Protein AF-A0AAD5FRB7-F1 (afdb_monomer_lite)

InterPro domains:
  IPR007271 Nucleotide-sugar transporter [PF04142] (2-145)
  IPR007271 Nucleotide-sugar transporter [PTHR10231] (2-153)

Structure (mmCIF, N/CA/C/O backbone):
data_AF-A0AAD5FRB7-F1
#
_entry.id   AF-A0AAD5FRB7-F1
#
loop_
_atom_site.group_PDB
_atom_site.id
_atom_site.type_symbol
_atom_site.label_atom_id
_atom_site.label_alt_id
_atom_site.label_comp_id
_atom_site.label_asym_id
_atom_site.label_entity_id
_atom_site.label_seq_id
_atom_site.pdbx_PDB_ins_code
_atom_site.Cartn_x
_atom_site.Cartn_y
_atom_site.Cartn_z
_atom_site.occupancy
_atom_site.B_iso_or_equiv
_atom_site.auth_seq_id
_atom_site.auth_comp_id
_atom_site.auth_asym_id
_atom_site.auth_atom_id
_atom_site.pdbx_PDB_model_num
ATOM 1 N N . MET A 1 1 ? -25.319 -5.639 14.606 1.00 45.81 1 MET A N 1
ATOM 2 C CA . MET A 1 1 ? -24.900 -5.155 13.276 1.00 45.81 1 MET A CA 1
ATOM 3 C C . MET A 1 1 ? -25.363 -6.183 12.265 1.00 45.81 1 MET A C 1
ATOM 5 O O . MET A 1 1 ? -24.905 -7.315 12.350 1.00 45.81 1 MET A O 1
ATOM 9 N N . GLU A 1 2 ? -26.293 -5.835 11.379 1.00 70.50 2 GLU A N 1
ATOM 10 C CA . GLU A 1 2 ? -26.618 -6.697 10.238 1.00 70.50 2 GLU A CA 1
ATOM 11 C C . GLU A 1 2 ? -25.515 -6.546 9.190 1.00 70.50 2 GLU A C 1
ATOM 13 O O . GLU A 1 2 ? -25.203 -5.442 8.747 1.00 70.50 2 GLU A O 1
ATOM 18 N N . GLN A 1 3 ? -24.860 -7.652 8.852 1.00 84.69 3 GLN A N 1
ATOM 19 C CA . GLN A 1 3 ? -23.847 -7.680 7.805 1.00 84.69 3 GLN A CA 1
ATOM 20 C C . GLN A 1 3 ? -24.548 -7.806 6.453 1.00 84.69 3 GLN A C 1
ATOM 22 O O . GLN A 1 3 ? -25.425 -8.651 6.294 1.00 84.69 3 GLN A O 1
ATOM 27 N N . ASN A 1 4 ? -24.137 -7.002 5.470 1.00 93.75 4 ASN A N 1
ATOM 28 C CA . ASN A 1 4 ? -24.606 -7.123 4.091 1.00 93.75 4 ASN A CA 1
ATOM 29 C C . ASN A 1 4 ? -23.440 -7.544 3.178 1.00 93.75 4 ASN A C 1
ATOM 31 O O . ASN A 1 4 ? -22.693 -6.684 2.698 1.00 93.75 4 ASN A O 1
ATOM 35 N N . PRO A 1 5 ? -23.262 -8.857 2.932 1.00 93.94 5 PRO A N 1
ATOM 36 C CA . PRO A 1 5 ? -22.160 -9.362 2.117 1.00 93.94 5 PRO A CA 1
ATOM 37 C C . PRO A 1 5 ? -22.174 -8.829 0.683 1.00 93.94 5 PRO A C 1
ATOM 39 O O . PRO A 1 5 ? -21.114 -8.546 0.134 1.00 93.94 5 PRO A O 1
ATOM 42 N N . ILE A 1 6 ? -23.357 -8.649 0.083 1.00 95.38 6 ILE A N 1
ATOM 43 C CA . ILE A 1 6 ? -23.490 -8.175 -1.304 1.00 95.38 6 ILE A CA 1
ATOM 44 C C . ILE A 1 6 ? -22.938 -6.756 -1.424 1.00 95.38 6 ILE A C 1
ATOM 46 O O . ILE A 1 6 ? -22.137 -6.481 -2.317 1.00 95.38 6 ILE A O 1
ATOM 50 N N . LEU A 1 7 ? -23.301 -5.876 -0.486 1.00 94.44 7 LEU A N 1
ATOM 51 C CA . LEU A 1 7 ? -22.759 -4.519 -0.436 1.00 94.44 7 LEU A CA 1
ATOM 52 C C . LEU A 1 7 ? -21.232 -4.534 -0.264 1.00 94.44 7 LEU A C 1
ATOM 54 O O . LEU A 1 7 ? -20.531 -3.780 -0.937 1.00 94.44 7 LEU A O 1
ATOM 58 N N . GLY A 1 8 ? -20.713 -5.437 0.575 1.00 95.00 8 GLY A N 1
ATOM 59 C CA . GLY A 1 8 ? -19.274 -5.646 0.747 1.00 95.00 8 GLY A CA 1
ATOM 60 C C . GLY A 1 8 ? -18.569 -6.061 -0.549 1.00 95.00 8 GLY A C 1
ATOM 61 O O . GLY A 1 8 ? -17.560 -5.461 -0.916 1.00 95.00 8 GLY A O 1
ATOM 62 N N . PHE A 1 9 ? -19.114 -7.032 -1.287 1.00 96.31 9 PHE A N 1
ATOM 63 C CA . PHE A 1 9 ? -18.544 -7.467 -2.566 1.00 96.31 9 PHE A CA 1
ATOM 64 C C . PHE A 1 9 ? -18.561 -6.358 -3.624 1.00 96.31 9 PHE A C 1
ATOM 66 O O . PHE A 1 9 ? -17.567 -6.177 -4.329 1.00 96.31 9 PHE A O 1
ATOM 73 N N . VAL A 1 10 ? -19.643 -5.577 -3.704 1.00 96.94 10 VAL A N 1
ATOM 74 C CA . VAL A 1 10 ? -19.730 -4.425 -4.618 1.00 96.94 10 VAL A CA 1
ATOM 75 C C . VAL A 1 10 ? -18.694 -3.359 -4.251 1.00 96.94 10 VAL A C 1
ATOM 77 O O . VAL A 1 10 ? -17.994 -2.858 -5.132 1.00 96.94 10 VAL A O 1
ATOM 80 N N . ALA A 1 11 ? -18.531 -3.055 -2.961 1.00 95.19 11 ALA A N 1
ATOM 81 C CA . ALA A 1 11 ? -17.521 -2.108 -2.495 1.00 95.19 11 ALA A CA 1
ATOM 82 C C . ALA A 1 11 ? -16.095 -2.567 -2.848 1.00 95.19 11 ALA A C 1
ATOM 84 O O . ALA A 1 11 ? -15.295 -1.766 -3.334 1.00 95.19 11 ALA A O 1
ATOM 85 N N . ILE A 1 12 ? -15.788 -3.860 -2.681 1.00 96.75 12 ILE A N 1
ATOM 86 C CA . ILE A 1 12 ? -14.492 -4.437 -3.069 1.00 96.75 12 ILE A CA 1
ATOM 87 C C . ILE A 1 12 ? -14.279 -4.327 -4.584 1.00 96.75 12 ILE A C 1
ATOM 89 O O . ILE A 1 12 ? -13.199 -3.922 -5.012 1.00 96.75 12 ILE A O 1
ATOM 93 N N . ALA A 1 13 ? -15.290 -4.629 -5.402 1.00 96.94 13 ALA A N 1
ATOM 94 C CA . ALA A 1 13 ? -15.179 -4.531 -6.858 1.00 96.94 13 ALA A CA 1
ATOM 95 C C . ALA A 1 13 ? -14.843 -3.099 -7.315 1.00 96.94 13 ALA A C 1
ATOM 97 O O . ALA A 1 13 ? -13.916 -2.898 -8.104 1.00 96.94 13 ALA A O 1
ATOM 98 N N . ILE A 1 14 ? -15.535 -2.095 -6.763 1.00 97.06 14 ILE A N 1
ATOM 99 C CA . ILE A 1 14 ? -15.259 -0.676 -7.037 1.00 97.06 14 ILE A CA 1
ATOM 100 C C . ILE A 1 14 ? -13.845 -0.302 -6.568 1.00 97.06 14 ILE A C 1
ATOM 102 O O . ILE A 1 14 ? -13.100 0.355 -7.301 1.00 97.06 14 ILE A O 1
ATOM 106 N N . ALA A 1 15 ? -13.443 -0.754 -5.376 1.00 95.12 15 ALA A N 1
ATOM 107 C CA . ALA A 1 15 ? -12.121 -0.478 -4.821 1.00 95.12 15 ALA A CA 1
ATOM 108 C C . ALA A 1 15 ? -10.986 -1.062 -5.680 1.00 95.12 15 ALA A C 1
ATOM 110 O O . ALA A 1 15 ? -9.974 -0.391 -5.878 1.00 95.12 15 ALA A O 1
ATOM 111 N N . VAL A 1 16 ? -11.151 -2.268 -6.235 1.00 96.12 16 VAL A N 1
ATOM 112 C CA . VAL A 1 16 ? -10.151 -2.902 -7.114 1.00 96.12 16 VAL A CA 1
ATOM 113 C C . VAL A 1 16 ? -9.974 -2.111 -8.412 1.00 96.12 16 VAL A C 1
ATOM 115 O O . VAL A 1 16 ? -8.838 -1.834 -8.804 1.00 96.12 16 VAL A O 1
ATOM 118 N N . ILE A 1 17 ? -11.072 -1.685 -9.046 1.00 96.56 17 ILE A N 1
ATOM 119 C CA . ILE A 1 17 ? -11.022 -0.869 -10.271 1.00 96.56 17 ILE A CA 1
ATOM 120 C C . ILE A 1 17 ? -10.338 0.474 -9.988 1.00 96.56 17 ILE A C 1
ATOM 122 O O . ILE A 1 17 ? -9.425 0.876 -10.714 1.00 96.56 17 ILE A O 1
ATOM 126 N N . CYS A 1 18 ? -10.734 1.142 -8.900 1.00 94.88 18 CYS A N 1
ATOM 127 C CA . CYS A 1 18 ? -10.147 2.413 -8.483 1.00 94.88 18 CYS A CA 1
ATOM 128 C C . CYS A 1 18 ? -8.648 2.271 -8.175 1.00 94.88 18 CYS A C 1
ATOM 130 O O . CYS A 1 18 ? -7.845 3.065 -8.660 1.00 94.88 18 CYS A O 1
ATOM 132 N N . SER A 1 19 ? -8.249 1.227 -7.441 1.00 92.44 19 SER A N 1
ATOM 133 C CA . SER A 1 19 ? -6.849 0.963 -7.084 1.00 92.44 19 SER A CA 1
ATOM 134 C C . SER A 1 19 ? -5.968 0.735 -8.316 1.00 92.44 19 SER A C 1
ATOM 136 O O . SER A 1 19 ? -4.882 1.315 -8.419 1.00 92.44 19 SER A O 1
ATOM 138 N N . GLY A 1 20 ? -6.451 -0.053 -9.284 1.00 92.88 20 GLY A N 1
ATOM 139 C CA . GLY A 1 20 ? -5.752 -0.289 -10.546 1.00 92.88 20 GLY A CA 1
ATOM 140 C C . GLY A 1 20 ? -5.572 0.996 -11.355 1.00 92.88 20 GLY A C 1
ATOM 141 O O . GLY A 1 20 ? -4.448 1.343 -11.721 1.00 92.88 20 GLY A O 1
ATOM 142 N N . PHE A 1 21 ? -6.663 1.734 -11.586 1.00 95.25 21 PHE A N 1
ATOM 143 C CA . PHE A 1 21 ? -6.637 2.967 -12.373 1.00 95.25 21 PHE A CA 1
ATOM 144 C C . PHE A 1 21 ? -5.803 4.069 -11.709 1.00 95.25 21 PHE A C 1
ATOM 146 O O . PHE A 1 21 ? -4.896 4.619 -12.334 1.00 95.25 21 PHE A O 1
ATOM 153 N N . ALA A 1 22 ? -6.067 4.370 -10.435 1.00 92.88 22 ALA A N 1
ATOM 154 C CA . ALA A 1 22 ? -5.373 5.424 -9.703 1.00 92.88 22 ALA A CA 1
ATOM 155 C C . ALA A 1 22 ? -3.878 5.120 -9.553 1.00 92.88 22 ALA A C 1
ATOM 157 O O . ALA A 1 22 ? -3.057 6.021 -9.711 1.00 92.88 22 ALA A O 1
ATOM 158 N N . GLY A 1 23 ? -3.510 3.855 -9.311 1.00 91.19 23 GLY A N 1
ATOM 159 C CA . GLY A 1 23 ? -2.112 3.435 -9.212 1.00 91.19 23 GLY A CA 1
ATOM 160 C C . GLY A 1 23 ? -1.335 3.664 -10.510 1.00 91.19 23 GLY A C 1
ATOM 161 O O . GLY A 1 23 ? -0.269 4.277 -10.483 1.00 91.19 23 GLY A O 1
ATOM 162 N N . VAL A 1 24 ? -1.890 3.239 -11.651 1.00 94.25 24 VAL A N 1
ATOM 163 C CA . VAL A 1 24 ? -1.260 3.429 -12.972 1.00 94.25 24 VAL A CA 1
ATOM 164 C C . VAL A 1 24 ? -1.252 4.905 -13.383 1.00 94.25 24 VAL A C 1
ATOM 166 O O . VAL A 1 24 ? -0.275 5.383 -13.959 1.00 94.25 24 VAL A O 1
ATOM 169 N N . TYR A 1 25 ? -2.305 5.662 -13.064 1.00 93.25 25 TYR A N 1
ATOM 170 C CA . TYR A 1 25 ? -2.345 7.101 -13.324 1.00 93.25 25 TYR A CA 1
ATOM 171 C C . TYR A 1 25 ? -1.296 7.857 -12.500 1.00 93.25 25 TYR A C 1
ATOM 173 O O . TYR A 1 25 ? -0.561 8.681 -13.047 1.00 93.25 25 TYR A O 1
ATOM 181 N N . PHE A 1 26 ? -1.180 7.552 -11.204 1.00 90.44 26 PHE A N 1
ATOM 182 C CA . PHE A 1 26 ? -0.157 8.133 -10.338 1.00 90.44 26 PHE A CA 1
ATOM 183 C C . PHE A 1 26 ? 1.249 7.807 -10.843 1.00 90.44 26 PHE A C 1
ATOM 185 O O . PHE A 1 26 ? 2.080 8.706 -10.949 1.00 90.44 26 PHE A O 1
ATOM 192 N N . GLU A 1 27 ? 1.495 6.553 -11.229 1.00 92.56 27 GLU A N 1
ATOM 193 C CA . GLU A 1 27 ? 2.756 6.139 -11.843 1.00 92.56 27 GLU A CA 1
ATOM 194 C C . GLU A 1 27 ? 3.067 6.952 -13.108 1.00 92.56 27 GLU A C 1
ATOM 196 O O . GLU A 1 27 ? 4.168 7.490 -13.238 1.00 92.56 27 GLU A O 1
ATOM 201 N N . LYS A 1 28 ? 2.086 7.111 -14.007 1.00 92.75 28 LYS A N 1
ATOM 202 C CA . LYS A 1 28 ? 2.228 7.920 -15.224 1.00 92.75 28 LYS A CA 1
ATOM 203 C C . LYS A 1 28 ? 2.598 9.366 -14.895 1.00 92.75 28 LYS A C 1
ATOM 205 O O . LYS A 1 28 ? 3.543 9.897 -15.471 1.00 92.75 28 LYS A O 1
ATOM 210 N N . VAL A 1 29 ? 1.886 10.007 -13.966 1.00 90.88 29 VAL A N 1
ATOM 211 C CA . VAL A 1 29 ? 2.158 11.398 -13.563 1.00 90.88 29 VAL A CA 1
ATOM 212 C C . VAL A 1 29 ? 3.538 11.525 -12.916 1.00 90.88 29 VAL A C 1
ATOM 214 O O . VAL A 1 29 ? 4.275 12.458 -13.239 1.00 90.88 29 VAL A O 1
ATOM 217 N N . LEU A 1 30 ? 3.913 10.578 -12.053 1.00 88.56 30 LEU A N 1
ATOM 218 C CA . LEU A 1 30 ? 5.199 10.559 -11.359 1.00 88.56 30 LEU A CA 1
ATOM 219 C C . LEU A 1 30 ? 6.374 10.396 -12.330 1.00 88.56 30 LEU A C 1
ATOM 221 O O . LEU A 1 30 ? 7.373 11.093 -12.185 1.00 88.56 30 LEU A O 1
ATOM 225 N N . LYS A 1 31 ? 6.251 9.503 -13.318 1.00 90.06 31 LYS A N 1
ATOM 226 C CA . LYS A 1 31 ? 7.320 9.199 -14.283 1.00 90.06 31 LYS A CA 1
ATOM 227 C C . LYS A 1 31 ? 7.355 10.147 -15.487 1.00 90.06 31 LYS A C 1
ATOM 229 O O . LYS A 1 31 ? 8.351 10.180 -16.199 1.00 90.06 31 LYS A O 1
ATOM 234 N N . SER A 1 32 ? 6.303 10.937 -15.714 1.00 88.81 32 SER A N 1
ATOM 235 C CA . SER A 1 32 ? 6.225 11.888 -16.838 1.00 88.81 32 SER A CA 1
ATOM 236 C C . SER A 1 32 ? 7.038 13.176 -16.664 1.00 88.81 32 SER A C 1
ATOM 238 O O . SER A 1 32 ? 7.186 13.928 -17.626 1.00 88.81 32 SER A O 1
ATOM 240 N N . SER A 1 33 ? 7.554 13.471 -15.466 1.00 84.38 33 SER A N 1
ATOM 241 C CA . SER A 1 33 ? 8.348 14.678 -15.217 1.00 84.38 33 SER A CA 1
ATOM 242 C C . SER A 1 33 ? 9.512 14.424 -14.262 1.00 84.38 33 SER A C 1
ATOM 244 O O . SER A 1 33 ? 9.477 13.517 -13.440 1.00 84.38 33 SER A O 1
ATOM 246 N N . SER A 1 34 ? 10.529 15.288 -14.305 1.00 85.12 34 SER A N 1
ATOM 247 C CA . SER A 1 34 ? 11.655 15.301 -13.355 1.00 85.12 34 SER A CA 1
ATOM 248 C C . SER A 1 34 ? 11.300 15.911 -11.987 1.00 85.12 34 SER A C 1
ATOM 250 O O . SER A 1 34 ? 12.175 16.213 -11.175 1.00 85.12 34 SER A O 1
ATOM 252 N N . THR A 1 35 ? 10.009 16.122 -11.718 1.00 88.19 35 THR A N 1
ATOM 253 C CA . THR A 1 35 ? 9.519 16.698 -10.462 1.00 88.19 35 THR A CA 1
ATOM 254 C C . THR A 1 35 ? 9.763 15.729 -9.307 1.00 88.19 35 THR A C 1
ATOM 256 O O . THR A 1 35 ? 9.628 14.516 -9.457 1.00 88.19 35 THR A O 1
ATOM 259 N N . SER A 1 36 ? 10.090 16.251 -8.124 1.00 91.50 36 SER A N 1
ATOM 260 C CA . SER A 1 36 ? 10.309 15.395 -6.959 1.00 91.50 36 SER A CA 1
ATOM 261 C C . SER A 1 36 ? 9.037 14.625 -6.575 1.00 91.50 36 SER A C 1
ATOM 263 O O . SER A 1 36 ? 7.917 15.139 -6.649 1.00 91.50 36 SER A O 1
ATOM 265 N N . LEU A 1 37 ? 9.222 13.384 -6.111 1.00 91.00 37 LEU A N 1
ATOM 266 C CA . LEU A 1 37 ? 8.126 12.538 -5.627 1.00 91.00 37 LEU A CA 1
ATOM 267 C C . LEU A 1 37 ? 7.317 13.231 -4.529 1.00 91.00 37 LEU A C 1
ATOM 269 O O . LEU A 1 37 ? 6.094 13.165 -4.526 1.00 91.00 37 LEU A O 1
ATOM 273 N N . TRP A 1 38 ? 7.999 13.921 -3.617 1.00 93.44 38 TRP A N 1
ATOM 274 C CA . TRP A 1 38 ? 7.357 14.603 -2.499 1.00 93.44 38 TRP A CA 1
ATOM 275 C C . TRP A 1 38 ? 6.429 15.720 -2.972 1.00 93.44 38 TRP A C 1
ATOM 277 O O . TRP A 1 38 ? 5.325 15.843 -2.454 1.00 93.44 38 TRP A O 1
ATOM 287 N N . VAL A 1 39 ? 6.816 16.471 -4.009 1.00 93.38 39 VAL A N 1
ATOM 288 C CA . VAL A 1 39 ? 5.951 17.500 -4.605 1.00 93.38 39 VAL A CA 1
ATOM 289 C C . VAL A 1 39 ? 4.725 16.869 -5.264 1.00 93.38 39 VAL A C 1
ATOM 291 O O . VAL A 1 39 ? 3.614 17.353 -5.059 1.00 93.38 39 VAL A O 1
ATOM 294 N N . ARG A 1 40 ? 4.891 15.761 -6.001 1.00 91.31 40 ARG A N 1
ATOM 295 C CA . ARG A 1 40 ? 3.756 15.029 -6.593 1.00 91.31 40 ARG A CA 1
ATOM 296 C C . ARG A 1 40 ? 2.804 14.481 -5.529 1.00 91.31 40 ARG A C 1
ATOM 298 O O . ARG A 1 40 ? 1.593 14.629 -5.672 1.00 91.31 40 ARG A O 1
ATOM 305 N N . ASN A 1 41 ? 3.342 13.937 -4.440 1.00 93.06 41 ASN A N 1
ATOM 306 C CA . ASN A 1 41 ? 2.552 13.496 -3.294 1.00 93.06 41 ASN A CA 1
ATOM 307 C C . ASN A 1 41 ? 1.799 14.654 -2.635 1.00 93.06 41 ASN A C 1
ATOM 309 O O . ASN A 1 41 ? 0.610 14.519 -2.385 1.00 93.06 41 ASN A O 1
ATOM 313 N N . ILE A 1 42 ? 2.443 15.802 -2.401 1.00 94.81 42 ILE A N 1
ATOM 314 C CA . ILE A 1 42 ? 1.777 16.977 -1.818 1.00 94.81 42 ILE A CA 1
ATOM 315 C C . ILE A 1 42 ? 0.626 17.450 -2.717 1.00 94.81 42 ILE A C 1
ATOM 317 O O . ILE A 1 42 ? -0.479 17.648 -2.225 1.00 94.81 42 ILE A O 1
ATOM 321 N N . GLN A 1 43 ? 0.839 17.570 -4.033 1.00 93.38 43 GLN A N 1
ATOM 322 C CA . GLN A 1 43 ? -0.215 17.958 -4.985 1.00 93.38 43 GLN A CA 1
ATOM 323 C C . GLN A 1 43 ? -1.415 16.994 -4.946 1.00 93.38 43 GLN A C 1
ATOM 325 O O . GLN A 1 43 ? -2.575 17.420 -4.920 1.00 93.38 43 GLN A O 1
ATOM 330 N N . MET A 1 44 ? -1.137 15.690 -4.907 1.00 93.44 44 MET A N 1
ATOM 331 C CA . MET A 1 44 ? -2.165 14.654 -4.830 1.00 93.44 44 MET A CA 1
ATOM 332 C C . MET A 1 44 ? -2.893 14.658 -3.479 1.00 93.44 44 MET A C 1
ATOM 334 O O . MET A 1 44 ? -4.114 14.569 -3.442 1.00 93.44 44 MET A O 1
ATOM 338 N N . TYR A 1 45 ? -2.179 14.795 -2.362 1.00 95.19 45 TYR A N 1
ATOM 339 C CA . TYR A 1 45 ? -2.795 14.786 -1.035 1.00 95.19 45 TYR A CA 1
ATOM 340 C C . TYR A 1 45 ? -3.582 16.062 -0.745 1.00 95.19 45 TYR A C 1
ATOM 342 O O . TYR A 1 45 ? -4.631 15.972 -0.120 1.00 95.19 45 TYR A O 1
ATOM 350 N N . LEU A 1 46 ? -3.158 17.227 -1.243 1.00 96.06 46 LEU A N 1
ATOM 351 C CA . LEU A 1 46 ? -3.935 18.465 -1.112 1.00 96.06 46 LEU A CA 1
ATOM 352 C C . LEU A 1 46 ? -5.304 18.348 -1.794 1.00 96.06 46 LEU A C 1
ATOM 354 O O . LEU A 1 46 ? -6.326 18.679 -1.193 1.00 96.06 46 LEU A O 1
ATOM 358 N N . SER A 1 47 ? -5.338 17.823 -3.022 1.00 94.62 47 SER A N 1
ATOM 359 C CA . SER A 1 47 ? -6.604 17.551 -3.716 1.00 94.62 47 SER A CA 1
ATOM 360 C C . SER A 1 47 ? -7.401 16.424 -3.044 1.00 94.62 47 SER A C 1
ATOM 362 O O . SER A 1 47 ? -8.618 16.536 -2.899 1.00 94.62 47 SER A O 1
ATOM 364 N N . GLY A 1 48 ? -6.724 15.386 -2.546 1.00 95.06 48 GLY A N 1
ATOM 365 C CA . GLY A 1 48 ? -7.334 14.300 -1.777 1.00 95.06 48 GLY A CA 1
ATOM 366 C C . GLY A 1 48 ? -8.024 14.771 -0.493 1.00 95.06 48 GLY A C 1
ATOM 367 O O . GLY A 1 48 ? -9.145 14.347 -0.220 1.00 95.06 48 GLY A O 1
ATOM 368 N N . ILE A 1 49 ? -7.411 15.684 0.267 1.00 96.44 49 ILE A N 1
ATOM 369 C CA . ILE A 1 49 ? -8.004 16.273 1.479 1.00 96.44 49 ILE A CA 1
ATOM 370 C C . ILE A 1 49 ? -9.303 17.007 1.131 1.00 96.44 49 ILE A C 1
ATOM 372 O O . ILE A 1 49 ? -10.321 16.778 1.777 1.00 96.44 49 ILE A O 1
ATOM 376 N N . ALA A 1 50 ? -9.302 17.836 0.083 1.00 96.44 50 ALA A N 1
ATOM 377 C CA . ALA A 1 50 ? -10.502 18.562 -0.333 1.00 96.44 50 ALA A CA 1
ATOM 378 C C . ALA A 1 50 ? -11.650 17.611 -0.726 1.00 96.44 50 ALA A C 1
ATOM 380 O O . ALA A 1 50 ? -12.778 17.776 -0.262 1.00 96.44 50 ALA A O 1
ATOM 381 N N . ILE A 1 51 ? -11.358 16.586 -1.536 1.00 96.00 51 ILE A N 1
ATOM 382 C CA . ILE A 1 51 ? -12.362 15.615 -1.998 1.00 96.00 51 ILE A CA 1
ATOM 383 C C . ILE A 1 51 ? -12.885 14.757 -0.839 1.00 96.00 51 ILE A C 1
ATOM 385 O O . ILE A 1 51 ? -14.086 14.520 -0.746 1.00 96.00 51 ILE A O 1
ATOM 389 N N . THR A 1 52 ? -12.010 14.297 0.059 1.00 95.06 52 THR A N 1
ATOM 390 C CA . THR A 1 52 ? -12.416 13.454 1.198 1.00 95.06 52 THR A CA 1
ATOM 391 C C . THR A 1 52 ? -13.219 14.230 2.236 1.00 95.06 52 THR A C 1
ATOM 393 O O . THR A 1 52 ? -14.223 13.708 2.712 1.00 95.06 52 THR A O 1
ATOM 396 N N . LEU A 1 53 ? -12.867 15.488 2.530 1.00 94.88 53 LEU A N 1
ATOM 397 C CA . LEU A 1 53 ? -13.679 16.352 3.395 1.00 94.88 53 LEU A CA 1
ATOM 398 C C . LEU A 1 53 ? -15.055 16.641 2.788 1.00 94.88 53 LEU A C 1
ATOM 400 O O . LEU A 1 53 ? -16.056 16.596 3.501 1.00 94.88 53 LEU A O 1
ATOM 404 N N . LEU A 1 54 ? -15.124 16.879 1.474 1.00 96.19 54 LEU A N 1
ATOM 405 C CA . LEU A 1 54 ? -16.402 17.004 0.775 1.00 96.19 54 LEU A CA 1
ATOM 406 C C . LEU A 1 54 ? -17.218 15.705 0.870 1.00 96.19 54 LEU A C 1
ATOM 408 O O . LEU A 1 54 ? -18.413 15.756 1.138 1.00 96.19 54 LEU A O 1
ATOM 412 N N . GLY A 1 55 ? -16.578 14.544 0.709 1.00 94.81 55 GLY A N 1
ATOM 413 C CA . GLY A 1 55 ? -17.224 13.239 0.871 1.00 94.81 55 GLY A CA 1
ATOM 414 C C . GLY A 1 55 ? -17.816 13.038 2.268 1.00 94.81 55 GLY A C 1
ATOM 415 O O . GLY A 1 55 ? -18.960 12.600 2.385 1.00 94.81 55 GLY A O 1
ATOM 416 N N . VAL A 1 56 ? -17.079 13.428 3.315 1.00 95.00 56 VAL A N 1
ATOM 417 C CA . VAL A 1 56 ? -17.573 13.416 4.703 1.00 95.00 56 VAL A CA 1
ATOM 418 C C . VAL A 1 56 ? -18.769 14.352 4.858 1.00 95.00 56 VAL A C 1
ATOM 420 O O . VAL A 1 56 ? -19.780 13.950 5.423 1.00 95.00 56 VAL A O 1
ATOM 423 N N . TYR A 1 57 ? -18.693 15.573 4.324 1.00 93.69 57 TYR A N 1
ATOM 424 C CA . TYR A 1 57 ? -19.793 16.536 4.407 1.00 93.69 57 TYR A CA 1
ATOM 425 C C . TYR A 1 57 ? -21.071 16.025 3.724 1.00 93.69 57 TYR A C 1
ATOM 427 O O . TYR A 1 57 ? -22.155 16.146 4.289 1.00 93.69 57 TYR A O 1
ATOM 435 N N . LEU A 1 58 ? -20.947 15.417 2.540 1.00 95.75 58 LEU A N 1
ATOM 436 C CA . LEU A 1 58 ? -22.086 14.907 1.771 1.00 95.75 58 LEU A CA 1
ATOM 437 C C . LEU A 1 58 ? -22.692 13.622 2.352 1.00 95.75 58 LEU A C 1
ATOM 439 O O . LEU A 1 58 ? -23.892 13.410 2.203 1.00 95.75 58 LEU A O 1
ATOM 443 N N . THR A 1 59 ? -21.884 12.770 2.991 1.00 93.25 59 THR A N 1
ATOM 444 C CA . THR A 1 59 ? -22.336 11.453 3.482 1.00 93.25 59 THR A CA 1
ATOM 445 C C . THR A 1 59 ? -22.766 11.504 4.947 1.00 93.25 59 THR A C 1
ATOM 447 O O . THR A 1 59 ? -23.839 11.021 5.293 1.00 93.25 59 THR A O 1
ATOM 450 N N . ASP A 1 60 ? -21.958 12.136 5.802 1.00 93.06 60 ASP A N 1
ATOM 451 C CA . ASP A 1 60 ? -22.095 12.088 7.263 1.00 93.06 60 ASP A CA 1
ATOM 452 C C . ASP A 1 60 ? -22.118 13.483 7.914 1.00 93.06 60 ASP A C 1
ATOM 454 O O . ASP A 1 60 ? -22.027 13.606 9.137 1.00 93.06 60 ASP A O 1
ATOM 458 N N . GLY A 1 61 ? -22.270 14.556 7.127 1.00 90.62 61 GLY A N 1
ATOM 459 C CA . GLY A 1 61 ? -22.158 15.939 7.603 1.00 90.62 61 GLY A CA 1
ATOM 460 C C . GLY A 1 61 ? -23.063 16.268 8.793 1.00 90.62 61 GLY A C 1
ATOM 461 O O . GLY A 1 61 ? -22.605 16.884 9.753 1.00 90.62 61 GLY A O 1
ATOM 462 N N . ALA A 1 62 ? -24.314 15.795 8.787 1.00 91.50 62 ALA A N 1
ATOM 463 C CA . ALA A 1 62 ? -25.248 16.006 9.897 1.00 91.50 62 ALA A CA 1
ATOM 464 C C . ALA A 1 62 ? -24.750 15.369 11.208 1.00 91.50 62 ALA A C 1
ATOM 466 O O . ALA A 1 62 ? -24.763 16.009 12.257 1.00 91.50 62 ALA A O 1
ATOM 467 N N . GLN A 1 63 ? -24.237 14.136 11.137 1.00 90.12 63 GLN A N 1
ATOM 468 C CA . GLN A 1 63 ? -23.708 13.425 12.304 1.00 90.12 63 GLN A CA 1
ATOM 469 C C . GLN A 1 63 ? -22.419 14.073 12.822 1.00 90.12 63 GLN A C 1
ATOM 471 O O . GLN A 1 63 ? -22.211 14.166 14.032 1.00 90.12 63 GLN A O 1
ATOM 476 N N . VAL A 1 64 ? -21.567 14.550 11.911 1.00 93.00 64 VAL A N 1
ATOM 477 C CA . VAL A 1 64 ? -20.328 15.266 12.240 1.00 93.00 64 VAL A CA 1
ATOM 478 C C . VAL A 1 64 ? -20.618 16.606 12.917 1.00 93.00 64 VAL A C 1
ATOM 480 O O . VAL A 1 64 ? -19.907 16.972 13.850 1.00 93.00 64 VAL A O 1
ATOM 483 N N . MET A 1 65 ? -21.656 17.331 12.492 1.00 91.38 65 MET A N 1
ATOM 484 C CA . MET A 1 65 ? -22.060 18.589 13.131 1.00 91.38 65 MET A CA 1
ATOM 485 C C . MET A 1 65 ? -22.642 18.377 14.531 1.00 91.38 65 MET A C 1
ATOM 487 O O . MET A 1 65 ? -22.399 19.193 15.415 1.00 91.38 65 MET A O 1
ATOM 491 N N . GLU A 1 66 ? -23.386 17.290 14.740 1.00 93.44 66 GLU A N 1
ATOM 492 C CA . GLU A 1 66 ? -24.002 16.980 16.033 1.00 93.44 66 GLU A CA 1
ATOM 493 C C . GLU A 1 66 ? -22.983 16.456 17.058 1.00 93.44 66 GLU A C 1
ATOM 495 O O . GLU A 1 66 ? -22.979 16.884 18.210 1.00 93.44 66 GLU A O 1
ATOM 500 N N . LYS A 1 67 ? -22.105 15.530 16.651 1.00 92.44 67 LYS A N 1
ATOM 501 C CA . LYS A 1 67 ? -21.203 14.802 17.565 1.00 92.44 67 LYS A CA 1
ATOM 502 C C . LYS A 1 67 ? -19.759 15.308 17.549 1.00 92.44 67 LYS A C 1
ATOM 504 O O . LYS A 1 67 ? -18.987 14.995 18.454 1.00 92.44 67 LYS A O 1
ATOM 509 N N . GLY A 1 68 ? -19.393 16.086 16.534 1.00 91.06 68 GLY A N 1
ATOM 510 C CA . GLY A 1 68 ? -18.026 16.511 16.253 1.00 91.06 68 GLY A CA 1
ATOM 511 C C . GLY A 1 68 ? -17.271 15.535 15.344 1.00 91.06 68 GLY A C 1
ATOM 512 O O . GLY A 1 68 ? -17.512 14.330 15.340 1.00 91.06 68 GLY A O 1
ATOM 513 N N . PHE A 1 69 ? -16.305 16.057 14.583 1.00 91.75 69 PHE A N 1
ATOM 514 C CA . PHE A 1 69 ? -15.515 15.283 13.612 1.00 91.75 69 PHE A CA 1
ATOM 515 C C . PHE A 1 69 ? -14.693 14.152 14.248 1.00 91.75 69 PHE A C 1
ATOM 517 O O . PHE A 1 69 ? -14.573 13.070 13.686 1.00 91.75 69 PHE A O 1
ATOM 524 N N . PHE A 1 70 ? -14.148 14.386 15.442 1.00 93.31 70 PHE A N 1
ATOM 525 C CA . PHE A 1 70 ? -13.304 13.419 16.153 1.00 93.31 70 PHE A CA 1
ATOM 526 C C . PHE A 1 70 ? -14.091 12.520 17.117 1.00 93.31 70 PHE A C 1
ATOM 528 O O . PHE A 1 70 ? -13.519 11.918 18.029 1.00 93.31 70 PHE A O 1
ATOM 535 N N . PHE A 1 71 ? -15.411 12.428 16.952 1.00 92.81 71 PHE A N 1
ATOM 536 C CA . PHE A 1 71 ? -16.239 11.583 17.800 1.00 92.81 71 PHE A CA 1
ATOM 537 C C . PHE A 1 71 ? -15.851 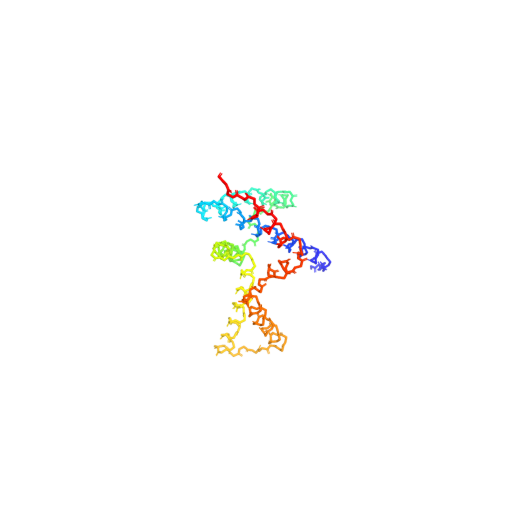10.103 17.660 1.00 92.81 71 PHE A C 1
ATOM 539 O O . PHE A 1 71 ? -15.754 9.572 16.556 1.00 92.81 71 PHE A O 1
ATOM 546 N N . GLY A 1 72 ? -15.623 9.422 18.789 1.00 91.88 72 GLY A N 1
ATOM 547 C CA . GLY A 1 72 ? -15.260 7.999 18.809 1.00 91.88 72 GLY A CA 1
ATOM 548 C C . GLY A 1 72 ? -13.802 7.692 18.439 1.00 91.88 72 GLY A C 1
ATOM 549 O O . GLY A 1 72 ? -13.448 6.520 18.297 1.00 91.88 72 GLY A O 1
ATOM 550 N N . TYR A 1 73 ? -12.938 8.705 18.312 1.00 95.56 73 TYR A N 1
ATOM 551 C CA . TYR A 1 73 ? -11.509 8.486 18.098 1.00 95.56 73 TYR A CA 1
ATOM 552 C C . TYR A 1 73 ? -10.874 7.872 19.347 1.00 95.56 73 TYR A C 1
ATOM 554 O O . TYR A 1 73 ? -10.809 8.483 20.412 1.00 95.56 73 TYR A O 1
ATOM 562 N N . THR A 1 74 ? -10.378 6.648 19.201 1.00 96.50 74 THR A N 1
ATOM 563 C CA . THR A 1 74 ? -9.587 5.954 20.222 1.00 96.50 74 THR A CA 1
ATOM 564 C C . THR A 1 74 ? -8.115 5.911 19.800 1.00 96.50 74 THR A C 1
ATOM 566 O O . THR A 1 74 ? -7.813 6.110 18.618 1.00 96.50 74 THR A O 1
ATOM 569 N N . PRO A 1 75 ? -7.173 5.590 20.709 1.00 96.44 75 PRO A N 1
ATOM 570 C CA . PRO A 1 75 ? -5.771 5.388 20.337 1.00 96.44 75 PRO A CA 1
ATOM 571 C C . PRO A 1 75 ? -5.581 4.388 19.184 1.00 96.44 75 PRO A C 1
ATOM 573 O O . PRO A 1 75 ? -4.703 4.574 18.345 1.00 96.44 75 PRO A O 1
ATOM 576 N N . TRP A 1 76 ? -6.451 3.378 19.081 1.00 96.62 76 TRP A N 1
ATOM 577 C CA . TRP A 1 76 ? -6.456 2.415 17.978 1.00 96.62 76 TRP A CA 1
ATOM 578 C C . TRP A 1 76 ? -6.853 3.039 16.637 1.00 96.62 76 TRP A C 1
ATOM 580 O O . TRP A 1 76 ? -6.240 2.729 15.620 1.00 96.62 76 TRP A O 1
ATOM 590 N N . VAL A 1 77 ? -7.825 3.957 16.623 1.00 96.31 77 VAL A N 1
ATOM 591 C CA . VAL A 1 77 ? -8.195 4.711 15.411 1.00 96.31 77 VAL A CA 1
ATOM 592 C C . VAL A 1 77 ? -7.017 5.567 14.950 1.00 96.31 77 VAL A C 1
ATOM 594 O O . VAL A 1 77 ? -6.648 5.524 13.777 1.00 96.31 77 VAL A O 1
ATOM 597 N N . CYS A 1 78 ? -6.361 6.275 15.875 1.00 95.50 78 CYS A N 1
ATOM 598 C CA . CYS A 1 78 ? -5.153 7.044 15.566 1.00 95.50 78 CYS A CA 1
ATOM 599 C C . CYS A 1 78 ? -4.030 6.150 15.016 1.00 95.50 78 CYS A C 1
ATOM 601 O O . CYS A 1 78 ? -3.351 6.535 14.066 1.00 95.50 78 CYS A O 1
ATOM 603 N N . PHE A 1 79 ? -3.867 4.941 15.559 1.00 97.44 79 PHE A N 1
ATOM 604 C CA . PHE A 1 79 ? -2.892 3.969 15.067 1.00 97.44 79 PHE A CA 1
ATOM 605 C C . PHE A 1 79 ? -3.205 3.483 13.641 1.00 97.44 79 PHE A C 1
ATOM 607 O O . PHE A 1 79 ? -2.299 3.407 12.812 1.00 97.44 79 PHE A O 1
ATOM 614 N N . VAL A 1 80 ? -4.477 3.231 13.311 1.00 96.88 80 VAL A N 1
ATOM 615 C CA . VAL A 1 80 ? -4.900 2.884 11.941 1.00 96.88 80 VAL A CA 1
ATOM 616 C C . VAL A 1 80 ? -4.636 4.039 10.970 1.00 96.88 80 VAL A C 1
ATOM 618 O O . VAL A 1 80 ? -4.094 3.809 9.890 1.00 96.88 80 VAL A O 1
ATOM 621 N N . ILE A 1 81 ? -4.950 5.282 11.355 1.00 96.75 81 ILE A N 1
ATOM 622 C CA . ILE A 1 81 ? -4.667 6.478 10.540 1.00 96.75 81 ILE A CA 1
ATOM 623 C C . ILE A 1 81 ? -3.161 6.623 10.299 1.00 96.75 81 ILE A C 1
ATOM 625 O O . ILE A 1 81 ? -2.729 6.896 9.175 1.00 96.75 81 ILE A O 1
ATOM 629 N N . PHE A 1 82 ? -2.352 6.404 11.336 1.00 97.44 82 PHE A N 1
ATOM 630 C CA . PHE A 1 82 ? -0.898 6.431 11.236 1.00 97.44 82 PHE A CA 1
ATOM 631 C C . PHE A 1 82 ? -0.374 5.356 10.272 1.00 97.44 82 PHE A C 1
ATOM 633 O O . PHE A 1 82 ? 0.369 5.680 9.345 1.00 97.44 82 PHE A O 1
ATOM 640 N N . LEU A 1 83 ? -0.810 4.101 10.423 1.00 96.06 83 LEU A N 1
ATOM 641 C CA . LEU A 1 83 ? -0.437 2.998 9.531 1.00 96.06 83 LEU A CA 1
ATOM 642 C C . LEU A 1 83 ? -0.851 3.259 8.078 1.00 96.06 83 LEU A C 1
ATOM 644 O O . LEU A 1 83 ? -0.054 3.029 7.170 1.00 96.06 83 LEU A O 1
ATOM 648 N N . ALA A 1 84 ? -2.062 3.774 7.851 1.00 94.94 84 ALA A N 1
ATOM 649 C CA . ALA A 1 84 ? -2.542 4.127 6.517 1.00 94.94 84 ALA A CA 1
ATOM 650 C C . ALA A 1 84 ? -1.686 5.235 5.881 1.00 94.94 84 ALA A C 1
ATOM 652 O O . ALA A 1 84 ? -1.321 5.146 4.707 1.00 94.94 84 ALA A O 1
ATOM 653 N N . SER A 1 85 ? -1.301 6.241 6.670 1.00 95.94 85 SER A N 1
ATOM 654 C CA . SER A 1 85 ? -0.448 7.347 6.219 1.00 95.94 85 SER A CA 1
ATOM 655 C C . SER A 1 85 ? 0.954 6.861 5.842 1.00 95.94 85 SER A C 1
ATOM 657 O O . SER A 1 85 ? 1.445 7.155 4.750 1.00 95.94 85 SER A O 1
ATOM 659 N N . VAL A 1 86 ? 1.588 6.062 6.707 1.00 96.38 86 VAL A N 1
ATOM 660 C CA . VAL A 1 86 ? 2.910 5.470 6.442 1.00 96.38 86 VAL A CA 1
ATOM 661 C C . VAL A 1 86 ? 2.851 4.529 5.237 1.00 96.38 86 VAL A C 1
ATOM 663 O O . VAL A 1 86 ? 3.704 4.612 4.353 1.00 96.38 86 VAL A O 1
ATOM 666 N N . GLY A 1 87 ? 1.821 3.683 5.151 1.00 93.88 87 GLY A N 1
ATOM 667 C CA . GLY A 1 87 ? 1.614 2.761 4.035 1.00 93.88 87 GLY A CA 1
ATOM 668 C C . GLY A 1 87 ? 1.431 3.477 2.694 1.00 93.88 87 GLY A C 1
ATOM 669 O O . GLY A 1 87 ? 2.005 3.049 1.690 1.00 93.88 87 GLY A O 1
ATOM 670 N N . GLY A 1 88 ? 0.700 4.596 2.670 1.00 93.38 88 GLY A N 1
ATOM 671 C CA . GLY A 1 88 ? 0.536 5.435 1.478 1.00 93.38 88 GLY A CA 1
ATOM 672 C C . GLY A 1 88 ? 1.853 6.061 1.012 1.00 93.38 88 GLY A C 1
ATOM 673 O O . GLY A 1 88 ? 2.209 5.970 -0.167 1.00 93.38 88 GLY A O 1
ATOM 674 N N . LEU A 1 89 ? 2.636 6.617 1.944 1.00 94.44 89 LEU A N 1
ATOM 675 C CA . LEU A 1 89 ? 3.967 7.149 1.643 1.00 94.44 89 LEU A CA 1
ATOM 676 C C . LEU A 1 89 ? 4.905 6.056 1.120 1.00 94.44 89 LEU A C 1
ATOM 678 O O . LEU A 1 89 ? 5.519 6.237 0.068 1.00 94.44 89 LEU A O 1
ATOM 682 N N . TYR A 1 90 ? 4.966 4.903 1.786 1.00 93.31 90 TYR A N 1
ATOM 683 C CA . TYR A 1 90 ? 5.809 3.787 1.356 1.00 93.31 90 TYR A CA 1
ATOM 684 C C . TYR A 1 90 ? 5.400 3.273 -0.030 1.00 93.31 90 TYR A C 1
ATOM 686 O O . TYR A 1 90 ? 6.247 3.062 -0.895 1.00 93.31 90 TYR A O 1
ATOM 694 N N . THR A 1 91 ? 4.094 3.175 -0.290 1.00 90.81 91 THR A N 1
ATOM 695 C CA . THR A 1 91 ? 3.555 2.791 -1.602 1.00 90.81 91 THR A CA 1
ATOM 696 C C . THR A 1 91 ? 4.022 3.737 -2.705 1.00 90.81 91 THR A C 1
ATOM 698 O O . THR A 1 91 ? 4.444 3.272 -3.763 1.00 90.81 91 THR A O 1
ATOM 701 N N . SER A 1 92 ? 4.006 5.053 -2.467 1.00 90.88 92 SER A N 1
ATOM 702 C CA . SER A 1 92 ? 4.489 6.026 -3.455 1.00 90.88 92 SER A CA 1
ATOM 703 C C . SER A 1 92 ? 5.979 5.844 -3.770 1.00 90.88 92 SER A C 1
ATOM 705 O O . SER A 1 92 ? 6.383 5.908 -4.931 1.00 90.88 92 SER A O 1
ATOM 707 N N . VAL A 1 93 ? 6.791 5.548 -2.749 1.00 92.62 93 VAL A N 1
ATOM 708 C CA . VAL A 1 93 ? 8.228 5.292 -2.887 1.00 92.62 93 VAL A CA 1
ATOM 709 C C . VAL A 1 93 ? 8.469 4.016 -3.691 1.00 92.62 93 VAL A C 1
ATOM 711 O O . VAL A 1 93 ? 9.258 4.036 -4.632 1.00 92.62 93 VAL A O 1
ATOM 714 N N . VAL A 1 94 ? 7.746 2.934 -3.392 1.00 91.12 94 VAL A N 1
ATOM 715 C CA . VAL A 1 94 ? 7.838 1.681 -4.155 1.00 91.12 94 VAL A CA 1
ATOM 716 C C . VAL A 1 94 ? 7.496 1.917 -5.627 1.00 91.12 94 VAL A C 1
ATOM 718 O O . VAL A 1 94 ? 8.258 1.495 -6.491 1.00 91.12 94 VAL A O 1
ATOM 721 N N . VAL A 1 95 ? 6.422 2.651 -5.936 1.00 90.19 95 VAL A N 1
ATOM 722 C CA . VAL A 1 95 ? 6.032 2.968 -7.328 1.00 90.19 95 VAL A CA 1
ATOM 723 C C . VAL A 1 95 ? 7.059 3.860 -8.040 1.00 90.19 95 VAL A C 1
ATOM 725 O O . VAL A 1 95 ? 7.180 3.800 -9.259 1.00 90.19 95 VAL A O 1
ATOM 728 N N . LYS A 1 96 ? 7.838 4.665 -7.308 1.00 90.06 96 LYS A N 1
ATOM 729 C CA . LYS A 1 96 ? 8.938 5.451 -7.890 1.00 90.06 96 LYS A CA 1
ATOM 730 C C . LYS A 1 96 ? 10.083 4.576 -8.387 1.00 90.06 96 LYS A C 1
ATOM 732 O O . LYS A 1 96 ? 10.641 4.848 -9.444 1.00 90.06 96 LYS A O 1
ATOM 737 N N . TYR A 1 97 ? 10.474 3.597 -7.574 1.00 89.56 97 TYR A N 1
ATOM 738 C CA . TYR A 1 97 ? 11.637 2.745 -7.831 1.00 89.56 97 TYR A CA 1
ATOM 739 C C . TYR A 1 97 ? 11.295 1.484 -8.624 1.00 89.56 97 TYR A C 1
ATOM 741 O O . TYR A 1 97 ? 12.193 0.801 -9.105 1.00 89.56 97 TYR A O 1
ATOM 749 N N . THR A 1 98 ? 10.009 1.174 -8.746 1.00 90.38 98 THR A N 1
ATOM 750 C CA . THR A 1 98 ? 9.492 0.014 -9.471 1.00 90.38 98 THR A CA 1
ATOM 751 C C . THR A 1 98 ? 8.337 0.455 -10.376 1.00 90.38 98 THR A C 1
ATOM 753 O O . THR A 1 98 ? 8.310 1.594 -10.837 1.00 90.38 98 THR A O 1
ATOM 756 N N . ASP A 1 99 ? 7.367 -0.420 -10.616 1.00 90.38 99 ASP A N 1
ATOM 757 C CA . ASP A 1 99 ? 6.133 -0.153 -11.351 1.00 90.38 99 ASP A CA 1
ATOM 758 C C . ASP A 1 99 ? 4.946 -0.670 -10.526 1.00 90.38 99 ASP A C 1
ATOM 760 O O . ASP A 1 99 ? 5.106 -1.501 -9.622 1.00 90.38 99 ASP A O 1
ATOM 764 N N . ASN A 1 100 ? 3.725 -0.245 -10.847 1.00 89.12 100 ASN A N 1
ATOM 765 C CA . ASN A 1 100 ? 2.534 -0.658 -10.104 1.00 89.12 100 ASN A CA 1
ATOM 766 C C . ASN A 1 100 ? 2.295 -2.187 -10.140 1.00 89.12 100 ASN A C 1
ATOM 768 O O . ASN A 1 100 ? 1.697 -2.727 -9.210 1.00 89.12 100 ASN A O 1
ATOM 772 N N . ILE A 1 101 ? 2.811 -2.893 -11.158 1.00 90.44 101 ILE A N 1
ATOM 773 C CA . ILE A 1 101 ? 2.793 -4.366 -11.249 1.00 90.44 101 ILE A CA 1
ATOM 774 C C . ILE A 1 101 ? 3.811 -4.992 -10.282 1.00 90.44 101 ILE A C 1
ATOM 776 O O . ILE A 1 101 ? 3.460 -5.844 -9.464 1.00 90.44 101 ILE A O 1
ATOM 780 N N . MET A 1 102 ? 5.069 -4.538 -10.329 1.00 89.69 102 MET A N 1
ATOM 781 C CA . MET A 1 102 ? 6.154 -5.034 -9.468 1.00 89.69 102 MET A CA 1
ATOM 782 C C . MET A 1 102 ? 5.875 -4.784 -7.981 1.00 89.69 102 MET A C 1
ATOM 784 O O . MET A 1 102 ? 6.275 -5.595 -7.143 1.00 89.69 102 MET A O 1
ATOM 788 N N . LYS A 1 103 ? 5.120 -3.727 -7.647 1.00 90.19 103 LYS A N 1
ATOM 789 C CA . LYS A 1 103 ? 4.598 -3.483 -6.294 1.00 90.19 103 LYS A CA 1
ATOM 790 C C . LYS A 1 103 ? 3.782 -4.671 -5.772 1.00 90.19 103 LYS A C 1
ATOM 792 O O . LYS A 1 103 ? 3.964 -5.071 -4.625 1.00 90.19 103 LYS A O 1
ATOM 797 N N . GLY A 1 104 ? 2.904 -5.240 -6.601 1.00 90.56 104 GLY A N 1
ATOM 798 C CA . GLY A 1 104 ? 2.068 -6.385 -6.229 1.00 90.56 104 GLY A CA 1
ATOM 799 C C . GLY A 1 104 ? 2.896 -7.640 -5.960 1.00 90.56 104 GLY A C 1
ATOM 800 O O . GLY A 1 104 ? 2.747 -8.265 -4.911 1.00 90.56 104 GLY A O 1
ATOM 801 N N . PHE A 1 105 ? 3.831 -7.957 -6.860 1.00 92.12 105 PHE A N 1
ATOM 802 C CA . PHE A 1 105 ? 4.751 -9.086 -6.681 1.00 92.12 105 PHE A CA 1
ATOM 803 C C . PHE A 1 105 ? 5.640 -8.928 -5.445 1.00 92.12 105 PHE A C 1
ATOM 805 O O . PHE A 1 105 ? 5.780 -9.868 -4.666 1.00 92.12 105 PHE A O 1
ATOM 812 N N . SER A 1 106 ? 6.185 -7.730 -5.230 1.00 91.38 106 SER A N 1
ATOM 813 C CA . SER A 1 106 ? 7.025 -7.425 -4.067 1.00 91.38 106 SER A CA 1
ATOM 814 C C . SER A 1 106 ? 6.256 -7.570 -2.756 1.00 91.38 106 SER A C 1
ATOM 816 O O . SER A 1 106 ? 6.765 -8.160 -1.808 1.00 91.38 106 SER A O 1
ATOM 818 N N . ALA A 1 107 ? 5.012 -7.083 -2.703 1.00 93.00 107 ALA A N 1
ATOM 819 C CA . ALA A 1 107 ? 4.165 -7.222 -1.522 1.00 93.00 107 ALA A CA 1
ATOM 820 C C . ALA A 1 107 ? 3.822 -8.693 -1.234 1.00 93.00 107 ALA A C 1
ATOM 822 O O . ALA A 1 107 ? 3.923 -9.132 -0.090 1.00 93.00 107 ALA A O 1
ATOM 823 N N . ALA A 1 108 ? 3.480 -9.474 -2.265 1.00 94.38 108 ALA A N 1
ATOM 824 C CA . ALA A 1 108 ? 3.215 -10.904 -2.116 1.00 94.38 108 ALA A CA 1
ATOM 825 C C . ALA A 1 108 ? 4.456 -11.667 -1.620 1.00 94.38 108 ALA A C 1
ATOM 827 O O . ALA A 1 108 ? 4.361 -12.450 -0.674 1.00 94.38 108 ALA A O 1
ATOM 828 N N . ALA A 1 109 ? 5.632 -11.391 -2.194 1.00 94.06 109 ALA A N 1
ATOM 829 C CA . ALA A 1 109 ? 6.897 -11.968 -1.742 1.00 94.06 109 ALA A CA 1
ATOM 830 C C . ALA A 1 109 ? 7.215 -11.588 -0.287 1.00 94.06 109 ALA A C 1
ATOM 832 O O . ALA A 1 109 ? 7.612 -12.448 0.498 1.00 94.06 109 ALA A O 1
ATOM 833 N N . ALA A 1 110 ? 6.991 -10.327 0.098 1.00 94.75 110 ALA A N 1
ATOM 834 C CA . ALA A 1 110 ? 7.201 -9.861 1.465 1.00 94.75 110 ALA A CA 1
ATOM 835 C C . ALA A 1 110 ? 6.307 -10.599 2.475 1.00 94.75 110 ALA A C 1
ATOM 837 O O . ALA A 1 110 ? 6.786 -10.949 3.550 1.00 94.75 110 ALA A O 1
ATOM 838 N N . ILE A 1 111 ? 5.046 -10.888 2.126 1.00 95.06 111 ILE A N 1
ATOM 839 C CA . ILE A 1 111 ? 4.132 -11.686 2.964 1.00 95.06 111 ILE A CA 1
ATOM 840 C C .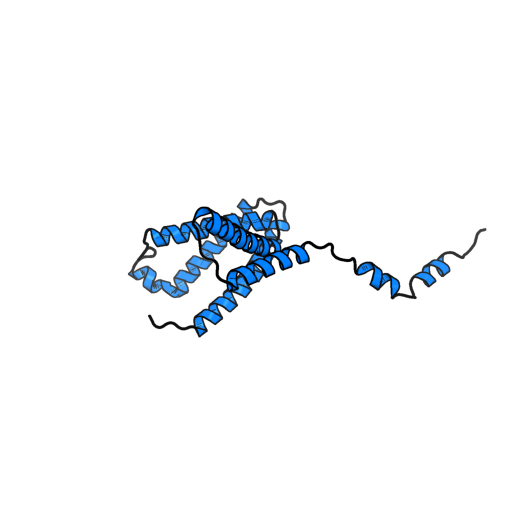 ILE A 1 111 ? 4.637 -13.127 3.108 1.00 95.06 111 ILE A C 1
ATOM 842 O O . ILE A 1 111 ? 4.642 -13.673 4.211 1.00 95.06 111 ILE A O 1
ATOM 846 N N . VAL A 1 112 ? 5.086 -13.751 2.015 1.00 95.38 112 VAL A N 1
ATOM 847 C CA . VAL A 1 112 ? 5.626 -15.119 2.059 1.00 95.38 112 VAL A CA 1
ATOM 848 C C . VAL A 1 112 ? 6.866 -15.179 2.954 1.00 95.38 112 VAL A C 1
ATOM 850 O O . VAL A 1 112 ? 6.927 -16.001 3.868 1.00 95.38 112 VAL A O 1
ATOM 853 N N . LEU A 1 113 ? 7.825 -14.274 2.744 1.00 94.38 113 LEU A N 1
ATOM 854 C CA . LEU A 1 113 ? 9.072 -14.224 3.509 1.00 94.38 113 LEU A CA 1
ATOM 855 C C . LEU A 1 113 ? 8.842 -13.897 4.989 1.00 94.38 113 LEU A C 1
ATOM 857 O O . LEU A 1 113 ? 9.443 -14.538 5.850 1.00 94.38 113 LEU A O 1
ATOM 861 N N . SER A 1 114 ? 7.960 -12.943 5.302 1.00 95.25 114 SER A N 1
ATOM 862 C CA . SER A 1 114 ? 7.647 -12.589 6.693 1.00 95.25 114 SER A CA 1
ATOM 863 C C . SER A 1 114 ? 6.964 -13.738 7.432 1.00 95.25 114 SER A C 1
ATOM 865 O O . SER A 1 114 ? 7.253 -13.982 8.605 1.00 95.25 114 SER A O 1
ATOM 867 N N . THR A 1 115 ? 6.116 -14.498 6.738 1.00 94.06 115 THR A N 1
ATOM 868 C CA . THR A 1 115 ? 5.476 -15.681 7.313 1.00 94.06 115 THR A CA 1
ATOM 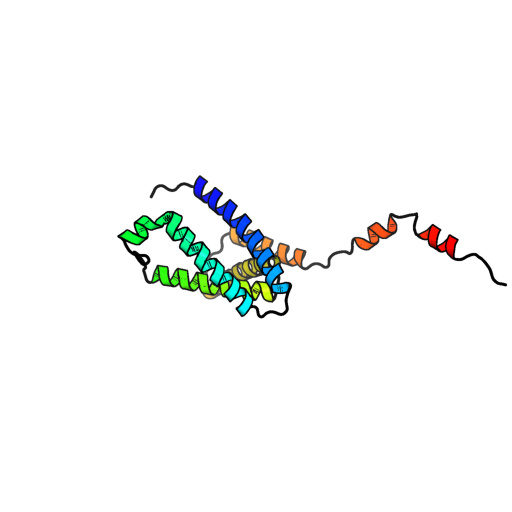869 C C . THR A 1 115 ? 6.502 -16.786 7.559 1.00 94.06 115 THR A C 1
ATOM 871 O O . THR A 1 115 ? 6.522 -17.343 8.651 1.00 94.06 115 THR A O 1
ATOM 874 N N . ILE A 1 116 ? 7.410 -17.059 6.614 1.00 92.44 116 ILE A N 1
ATOM 875 C CA . ILE A 1 116 ? 8.504 -18.031 6.811 1.00 92.44 116 ILE A CA 1
ATOM 876 C C . ILE A 1 116 ? 9.373 -17.633 8.010 1.00 92.44 116 ILE A C 1
ATOM 878 O O . ILE A 1 116 ? 9.645 -18.464 8.874 1.00 92.44 116 ILE A O 1
ATOM 882 N N . ALA A 1 117 ? 9.759 -16.359 8.112 1.00 94.12 117 ALA A N 1
ATOM 883 C CA . ALA A 1 117 ? 10.500 -15.859 9.268 1.00 94.12 117 ALA A CA 1
ATOM 884 C C . ALA A 1 117 ? 9.718 -16.065 10.577 1.00 94.12 117 ALA A C 1
ATOM 886 O O . ALA A 1 117 ? 10.291 -16.481 11.579 1.00 94.12 117 ALA A O 1
ATOM 887 N N . SER A 1 118 ? 8.401 -15.848 10.560 1.00 94.69 118 SER A N 1
ATOM 888 C CA . SER A 1 118 ? 7.540 -16.054 11.729 1.00 94.69 118 SER A CA 1
ATOM 889 C C . SER A 1 118 ? 7.428 -17.526 12.139 1.00 94.69 118 SER A C 1
ATOM 891 O O . SER A 1 118 ? 7.361 -17.824 13.329 1.00 94.69 118 SER A O 1
ATOM 893 N N . VAL A 1 119 ? 7.457 -18.461 11.184 1.00 93.69 119 VAL A N 1
ATOM 894 C CA . VAL A 1 119 ? 7.525 -19.906 11.466 1.00 93.69 119 VAL A CA 1
ATOM 895 C C . VAL A 1 119 ? 8.826 -20.246 12.186 1.00 93.69 119 VAL A C 1
ATOM 897 O O . VAL A 1 119 ? 8.798 -20.933 13.202 1.00 93.69 119 VAL A O 1
ATOM 900 N N . LEU A 1 120 ? 9.955 -19.730 11.693 1.00 92.62 120 LEU A N 1
ATOM 901 C CA . LEU A 1 120 ? 11.275 -20.019 12.258 1.00 92.62 120 LEU A CA 1
ATOM 902 C C . LEU A 1 120 ? 11.489 -19.374 13.635 1.00 92.62 120 LEU A C 1
ATOM 904 O O . LEU A 1 120 ? 12.096 -19.992 14.503 1.00 92.62 120 LEU A O 1
ATOM 908 N N . LEU A 1 121 ? 11.003 -18.145 13.836 1.00 94.56 121 LEU A N 1
ATOM 909 C CA . LEU A 1 121 ? 11.226 -17.379 15.067 1.00 94.56 121 LEU A CA 1
ATOM 910 C C . LEU A 1 121 ? 10.197 -17.668 16.165 1.00 94.56 121 LEU A C 1
ATOM 912 O O . LEU A 1 121 ? 10.548 -17.651 17.342 1.00 94.56 121 LEU A O 1
ATOM 916 N N . PHE A 1 122 ? 8.935 -17.911 15.798 1.00 94.38 122 PHE A N 1
ATOM 917 C CA . PHE A 1 122 ? 7.819 -18.009 16.748 1.00 94.38 122 PHE A CA 1
ATOM 918 C C . PHE A 1 122 ? 7.081 -19.353 16.698 1.00 94.38 122 PHE A C 1
ATOM 920 O O . PHE A 1 122 ? 6.113 -19.537 17.432 1.00 94.38 122 PHE A O 1
ATOM 927 N N . GLY A 1 123 ? 7.504 -20.294 15.846 1.00 90.06 123 GLY A N 1
ATOM 928 C CA . GLY A 1 123 ? 6.863 -21.608 15.730 1.00 90.06 123 GLY A CA 1
ATOM 929 C C . GLY A 1 123 ? 5.450 -21.556 15.139 1.00 90.06 123 GLY A C 1
ATOM 930 O O . GLY A 1 123 ? 4.614 -22.395 15.472 1.00 90.06 123 GLY A O 1
ATOM 931 N N . LEU A 1 124 ? 5.158 -20.563 14.290 1.00 89.88 124 LEU A N 1
ATOM 932 C CA . LEU A 1 124 ? 3.855 -20.415 13.634 1.00 89.88 124 LEU A CA 1
ATOM 933 C C . LEU A 1 124 ? 3.502 -21.673 12.815 1.00 89.88 124 LEU A C 1
ATOM 935 O O . LEU A 1 124 ? 4.307 -22.146 12.016 1.00 89.88 124 LEU A O 1
ATOM 939 N N . GLN A 1 125 ? 2.284 -22.195 12.970 1.00 90.75 125 GLN A N 1
ATOM 940 C CA . GLN A 1 125 ? 1.805 -23.329 12.175 1.00 90.75 125 GLN A CA 1
ATOM 941 C C . GLN A 1 125 ? 1.260 -22.853 10.823 1.00 90.75 125 GLN A C 1
ATOM 943 O O . GLN A 1 125 ? 0.400 -21.974 10.765 1.00 90.75 125 GLN A O 1
ATOM 948 N N . LEU A 1 126 ? 1.751 -23.445 9.731 1.00 88.56 126 LEU A N 1
ATOM 949 C CA . LEU A 1 126 ? 1.317 -23.118 8.373 1.00 88.56 126 LEU A CA 1
ATOM 950 C C . LEU A 1 126 ? 0.135 -23.977 7.927 1.00 88.56 126 LEU A C 1
ATOM 952 O O . LEU A 1 126 ? 0.091 -25.181 8.172 1.00 88.56 126 LEU A O 1
ATOM 956 N N . THR A 1 127 ? -0.786 -23.369 7.183 1.00 92.56 127 THR A N 1
ATOM 957 C CA . THR A 1 127 ? -1.852 -24.097 6.491 1.00 92.56 127 THR A CA 1
ATOM 958 C C . THR A 1 127 ? -1.373 -24.606 5.130 1.00 92.56 127 THR A C 1
ATOM 960 O O . THR A 1 127 ? -0.527 -23.996 4.470 1.00 92.56 127 THR A O 1
ATOM 963 N N . VAL A 1 128 ? -1.960 -25.708 4.654 1.00 91.19 128 VAL A N 1
ATOM 964 C CA . VAL A 1 128 ? -1.666 -26.251 3.312 1.00 91.19 128 VAL A CA 1
ATOM 965 C C . VAL A 1 128 ? -2.045 -25.249 2.213 1.00 91.19 128 VAL A C 1
ATOM 967 O O . VAL A 1 128 ? -1.336 -25.114 1.216 1.00 91.19 128 VAL A O 1
ATOM 970 N N . THR A 1 129 ? -3.120 -24.482 2.417 1.00 93.12 129 THR A N 1
ATOM 971 C CA . THR A 1 129 ? -3.533 -23.405 1.508 1.00 93.12 129 THR A CA 1
ATOM 972 C C . THR A 1 129 ? -2.471 -22.315 1.399 1.00 93.12 129 THR A C 1
ATOM 974 O O . THR A 1 129 ? -2.137 -21.921 0.282 1.00 93.12 129 THR A O 1
ATOM 977 N N . PHE A 1 130 ? -1.869 -21.890 2.516 1.00 92.94 130 PHE A N 1
ATOM 978 C CA . PHE A 1 130 ? -0.761 -20.936 2.493 1.00 92.94 130 PHE A CA 1
ATOM 979 C C . PHE A 1 130 ? 0.443 -21.488 1.725 1.00 92.94 130 PHE A C 1
ATOM 981 O O . PHE A 1 130 ? 0.989 -20.788 0.878 1.00 92.94 130 PHE A O 1
ATOM 988 N N . LEU A 1 131 ? 0.822 -22.750 1.959 1.00 92.06 131 LEU A N 1
ATOM 989 C CA . LEU A 1 131 ? 1.958 -23.369 1.270 1.00 92.06 131 LEU A CA 1
ATOM 990 C C . LEU A 1 131 ? 1.743 -23.428 -0.251 1.00 92.06 131 LEU A C 1
ATOM 992 O O . LEU A 1 131 ? 2.636 -23.068 -1.017 1.00 92.06 131 LEU A O 1
ATOM 996 N N . SER A 1 132 ? 0.540 -23.818 -0.688 1.00 94.88 132 SER A N 1
ATOM 997 C CA . SER A 1 132 ? 0.180 -23.820 -2.112 1.00 94.88 132 SER A CA 1
ATOM 998 C C . SER A 1 132 ? 0.207 -22.412 -2.722 1.00 94.88 132 SER A C 1
ATOM 1000 O O . SER A 1 132 ? 0.750 -22.222 -3.810 1.00 94.88 132 SER A O 1
ATOM 1002 N N . GLY A 1 133 ? -0.291 -21.403 -1.997 1.00 94.88 133 GLY A N 1
ATOM 1003 C CA . GLY A 1 133 ? -0.258 -20.007 -2.427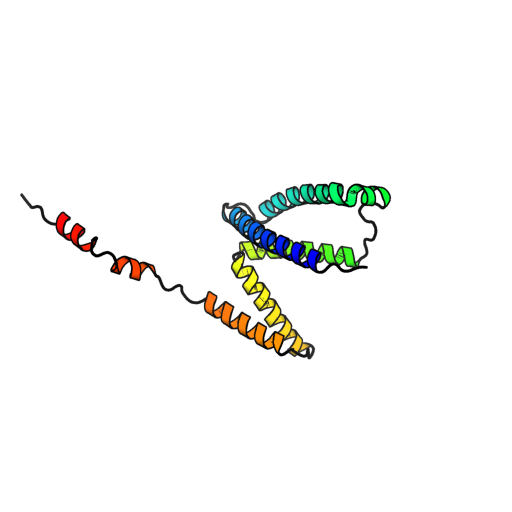 1.00 94.88 133 GLY A CA 1
ATOM 1004 C C . GLY A 1 133 ? 1.164 -19.451 -2.511 1.00 94.88 133 GLY A C 1
ATOM 1005 O O . GLY A 1 133 ? 1.509 -18.800 -3.492 1.00 94.88 133 GLY A O 1
ATOM 1006 N N . ALA A 1 134 ? 2.014 -19.760 -1.531 1.00 94.19 134 ALA A N 1
ATOM 1007 C CA . ALA A 1 134 ? 3.416 -19.356 -1.518 1.00 94.19 134 ALA A CA 1
ATOM 1008 C C . ALA A 1 134 ? 4.183 -19.930 -2.720 1.00 94.19 134 ALA A C 1
ATOM 1010 O O . ALA A 1 134 ? 4.920 -19.202 -3.384 1.00 94.19 134 ALA A O 1
ATOM 1011 N N . LEU A 1 135 ? 3.958 -21.206 -3.055 1.00 94.62 135 LEU A N 1
ATOM 1012 C CA . LEU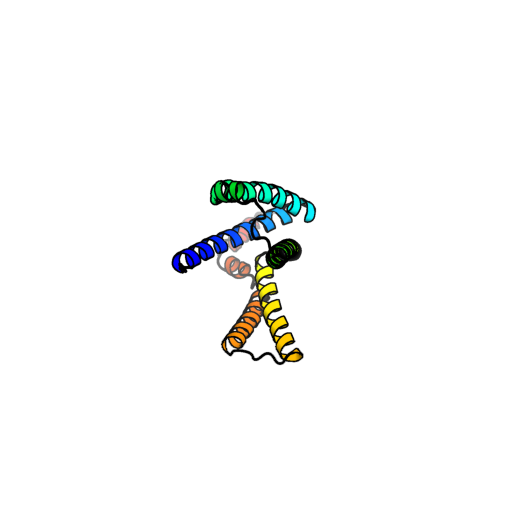 A 1 135 ? 4.566 -21.833 -4.229 1.00 94.62 135 LEU A CA 1
ATOM 1013 C C . LEU A 1 135 ? 4.107 -21.163 -5.534 1.00 94.62 135 LEU A C 1
ATOM 1015 O O . LEU A 1 135 ? 4.940 -20.867 -6.390 1.00 94.62 135 LEU A O 1
ATOM 1019 N N . LEU A 1 136 ? 2.812 -20.855 -5.664 1.00 95.38 136 LEU A N 1
ATOM 1020 C CA . LEU A 1 136 ? 2.279 -20.121 -6.818 1.00 95.38 136 LEU A CA 1
ATOM 1021 C C . LEU A 1 136 ? 2.886 -18.716 -6.948 1.00 95.38 136 LEU A C 1
ATOM 1023 O O . LEU A 1 136 ? 3.224 -18.305 -8.058 1.00 95.38 136 LEU A O 1
ATOM 1027 N N . VAL A 1 137 ? 3.077 -17.997 -5.837 1.00 95.94 137 VAL A N 1
ATOM 1028 C CA . VAL A 1 137 ? 3.750 -16.687 -5.834 1.00 95.94 137 VAL A CA 1
ATOM 1029 C C . VAL A 1 137 ? 5.190 -16.818 -6.336 1.00 95.94 137 VAL A C 1
ATOM 1031 O O . VAL A 1 137 ? 5.588 -16.062 -7.222 1.00 95.94 137 VAL A O 1
ATOM 1034 N N . CYS A 1 138 ? 5.953 -17.801 -5.845 1.00 93.38 138 CYS A N 1
ATOM 1035 C CA . CYS A 1 138 ? 7.327 -18.048 -6.294 1.00 93.38 138 CYS A CA 1
ATOM 1036 C C . CYS A 1 138 ? 7.400 -18.345 -7.801 1.00 93.38 138 CYS A C 1
ATOM 1038 O O . CYS A 1 138 ? 8.208 -17.743 -8.509 1.00 93.38 138 CYS A O 1
ATOM 1040 N N . VAL A 1 139 ? 6.528 -19.227 -8.304 1.00 95.38 139 VAL A N 1
ATOM 1041 C CA . VAL A 1 139 ? 6.453 -19.559 -9.737 1.00 95.38 139 VAL A CA 1
ATOM 1042 C C . VAL A 1 139 ? 6.073 -18.331 -10.565 1.00 95.38 139 VAL A C 1
ATOM 1044 O O . VAL A 1 139 ? 6.695 -18.068 -11.591 1.00 95.38 139 VAL A O 1
ATOM 1047 N N . SER A 1 140 ? 5.093 -17.542 -10.117 1.00 94.75 140 SER A N 1
ATOM 1048 C CA . SER A 1 140 ? 4.654 -16.349 -10.843 1.00 94.75 140 SER A CA 1
ATOM 1049 C C . SER A 1 140 ? 5.750 -15.288 -10.946 1.00 94.75 140 SER A C 1
ATOM 1051 O O . SER A 1 140 ? 5.889 -14.671 -12.000 1.00 94.75 140 SER A O 1
ATOM 1053 N N . ILE A 1 141 ? 6.526 -15.073 -9.878 1.00 93.50 141 ILE A N 1
ATOM 1054 C CA . ILE A 1 141 ? 7.657 -14.134 -9.888 1.00 93.50 141 ILE A CA 1
ATOM 1055 C C . ILE A 1 141 ? 8.744 -14.629 -10.845 1.00 93.50 141 ILE A C 1
ATOM 1057 O O . ILE A 1 141 ? 9.261 -13.843 -11.637 1.00 93.50 141 ILE A O 1
ATOM 1061 N N . TYR A 1 142 ? 9.053 -15.929 -10.814 1.00 92.94 142 TYR A N 1
ATOM 1062 C CA . TYR A 1 142 ? 10.027 -16.531 -11.722 1.00 92.94 142 TYR A CA 1
ATOM 1063 C C . TYR A 1 142 ? 9.619 -16.361 -13.192 1.00 92.94 142 TYR A C 1
ATOM 1065 O O . TYR A 1 142 ? 10.412 -15.879 -13.995 1.00 92.94 142 TYR A O 1
ATOM 1073 N N . LEU A 1 143 ? 8.365 -16.683 -13.532 1.00 92.88 143 LEU A N 1
ATOM 1074 C CA . LEU A 1 143 ? 7.841 -16.543 -14.894 1.00 92.88 143 LEU A CA 1
ATOM 1075 C C . LEU A 1 143 ? 7.826 -15.087 -15.371 1.00 92.88 143 LEU A C 1
ATOM 1077 O O . LEU A 1 143 ? 8.153 -14.827 -16.525 1.00 92.88 143 LEU A O 1
ATOM 1081 N N . TYR A 1 144 ? 7.480 -14.137 -14.497 1.00 91.62 144 TYR A N 1
ATOM 1082 C CA . TYR A 1 144 ? 7.494 -12.711 -14.837 1.00 91.62 144 TYR A CA 1
ATOM 1083 C C . TYR A 1 144 ? 8.912 -12.186 -15.117 1.00 91.62 144 TYR A C 1
ATOM 1085 O O . TYR A 1 144 ? 9.081 -11.277 -15.925 1.00 91.62 144 TYR A O 1
ATOM 1093 N N . GLY A 1 145 ? 9.930 -12.760 -14.467 1.00 87.62 145 GLY A N 1
ATOM 1094 C CA . GLY A 1 145 ? 11.335 -12.391 -14.649 1.00 87.62 145 GLY A CA 1
ATOM 1095 C C . GLY A 1 145 ? 12.023 -13.015 -15.868 1.00 87.62 145 GLY A C 1
ATOM 1096 O O . GLY A 1 145 ? 13.171 -12.666 -16.145 1.00 87.62 145 GLY A O 1
ATOM 1097 N N . LEU A 1 146 ? 11.371 -13.932 -16.594 1.00 90.75 146 LEU A N 1
ATOM 1098 C CA . LEU A 1 146 ? 11.960 -14.535 -17.789 1.00 90.75 146 LEU A CA 1
ATOM 1099 C C . LEU A 1 146 ? 12.124 -13.491 -18.912 1.00 90.75 146 LEU A C 1
ATOM 1101 O O . LEU A 1 146 ? 11.246 -12.644 -19.099 1.00 90.75 146 LEU A O 1
ATOM 1105 N N . PRO A 1 147 ? 13.216 -13.553 -19.701 1.00 81.25 147 PRO A N 1
ATOM 1106 C CA . PRO A 1 147 ? 13.396 -12.675 -20.851 1.00 81.25 147 PRO A CA 1
ATOM 1107 C C . PRO A 1 147 ? 12.210 -12.808 -21.812 1.00 81.25 147 PRO A C 1
ATOM 1109 O O . PRO A 1 147 ? 11.841 -13.920 -22.197 1.00 81.25 147 PRO A O 1
ATOM 1112 N N . LYS A 1 148 ? 11.620 -11.683 -22.232 1.00 74.12 148 LYS A N 1
ATOM 1113 C CA . LYS A 1 148 ? 10.622 -11.692 -23.308 1.00 74.12 148 LYS A CA 1
ATOM 1114 C C . LYS A 1 148 ? 11.283 -12.250 -24.568 1.00 74.12 148 LYS A C 1
ATOM 1116 O O . LYS A 1 148 ? 12.236 -11.662 -25.065 1.00 74.12 148 LYS A O 1
ATOM 1121 N N . GLN A 1 149 ? 10.783 -13.372 -25.086 1.00 59.56 149 GLN A N 1
ATOM 1122 C CA . GLN A 1 149 ? 11.163 -13.821 -26.422 1.00 59.56 149 GLN A CA 1
ATOM 1123 C C . GLN A 1 149 ? 10.684 -12.771 -27.428 1.00 59.56 149 GLN A C 1
ATOM 1125 O O . GLN A 1 149 ? 9.486 -12.501 -27.523 1.00 59.56 149 GLN A O 1
ATOM 1130 N N . ASP A 1 150 ? 11.621 -12.160 -28.147 1.00 50.38 150 ASP A N 1
ATOM 1131 C CA . ASP A 1 150 ? 11.342 -11.159 -29.170 1.00 50.38 150 ASP A CA 1
ATOM 1132 C C . ASP A 1 150 ? 10.478 -11.764 -30.288 1.00 50.38 150 ASP A C 1
ATOM 1134 O O . ASP A 1 150 ? 10.959 -12.389 -31.230 1.00 50.38 150 ASP A O 1
ATOM 1138 N N . THR A 1 151 ? 9.162 -11.557 -30.214 1.00 57.69 151 THR A N 1
ATOM 1139 C CA . THR A 1 151 ? 8.213 -11.920 -31.282 1.00 57.69 151 THR A CA 1
ATOM 1140 C C . THR A 1 151 ? 8.418 -11.071 -32.553 1.00 57.69 151 THR A C 1
ATOM 1142 O O . THR A 1 151 ? 7.796 -11.323 -33.585 1.00 57.69 151 THR A O 1
ATOM 1145 N N . SER A 1 152 ? 9.322 -10.084 -32.532 1.00 53.47 152 SER A N 1
ATOM 1146 C CA . SER A 1 152 ? 9.669 -9.248 -33.689 1.00 53.47 152 SER A CA 1
ATOM 1147 C C . SER A 1 152 ? 10.344 -10.038 -34.821 1.00 53.47 152 SER A C 1
ATOM 1149 O O . SER A 1 152 ? 10.206 -9.669 -35.990 1.00 53.47 152 SER A O 1
ATOM 1151 N N . THR A 1 153 ? 10.994 -11.167 -34.521 1.00 49.81 153 THR A N 1
ATOM 1152 C CA . THR A 1 153 ? 11.658 -12.009 -35.529 1.00 49.81 153 THR A CA 1
ATOM 1153 C C . THR A 1 153 ? 10.687 -12.898 -36.314 1.00 49.81 153 THR A C 1
ATOM 1155 O O . THR A 1 153 ? 10.961 -13.190 -37.476 1.00 49.81 153 THR A O 1
ATOM 1158 N N . LEU A 1 154 ? 9.528 -13.276 -35.749 1.00 55.56 154 LEU A N 1
ATOM 1159 C CA . LEU A 1 154 ? 8.512 -14.061 -36.477 1.00 55.56 154 LEU A CA 1
ATOM 1160 C C . LEU A 1 154 ? 7.712 -13.211 -37.476 1.00 55.56 154 LEU A C 1
ATOM 1162 O O . LEU A 1 154 ? 7.387 -13.682 -38.567 1.00 55.56 154 LEU A O 1
ATOM 1166 N N . SER A 1 155 ? 7.435 -11.945 -37.149 1.00 49.03 155 SER A N 1
ATOM 1167 C CA . SER A 1 155 ? 6.713 -11.049 -38.066 1.00 49.03 155 SER A CA 1
ATOM 1168 C C . SER A 1 155 ? 7.561 -10.697 -39.299 1.00 49.03 155 SER A C 1
ATOM 1170 O O . SER A 1 155 ? 7.062 -10.678 -40.421 1.00 49.03 155 SER A O 1
ATOM 1172 N N . ARG A 1 156 ? 8.886 -10.549 -39.132 1.00 47.84 156 ARG A N 1
ATOM 1173 C CA . ARG A 1 156 ? 9.816 -10.241 -40.236 1.00 47.84 156 ARG A CA 1
ATOM 1174 C C . ARG A 1 156 ? 10.072 -11.408 -41.200 1.00 47.84 156 ARG A C 1
ATOM 1176 O O . ARG A 1 156 ? 10.564 -11.175 -42.298 1.00 47.84 156 ARG A O 1
ATOM 1183 N N . ALA A 1 157 ? 9.754 -12.640 -40.801 1.00 51.25 157 ALA A N 1
ATOM 1184 C CA . ALA A 1 157 ? 9.836 -13.826 -41.658 1.00 51.25 157 ALA A CA 1
ATOM 1185 C C . ALA A 1 157 ? 8.549 -14.075 -42.470 1.00 51.25 157 ALA A C 1
ATOM 1187 O O . ALA A 1 157 ? 8.559 -14.867 -43.408 1.00 51.25 157 ALA A O 1
ATOM 1188 N N . SER A 1 158 ? 7.454 -13.389 -42.126 1.00 50.25 158 SER A N 1
ATOM 1189 C CA . SER A 1 158 ? 6.121 -13.602 -42.709 1.00 50.25 158 SER A CA 1
ATOM 1190 C C . SER A 1 158 ? 5.782 -12.624 -43.839 1.00 50.25 158 SER A C 1
ATOM 1192 O O . SER A 1 158 ? 4.652 -12.626 -44.317 1.00 50.25 158 SER A O 1
ATOM 1194 N N . ASP A 1 159 ? 6.738 -11.791 -44.266 1.00 51.00 159 ASP A N 1
ATOM 1195 C CA . ASP A 1 159 ? 6.530 -10.747 -45.271 1.00 51.00 159 ASP A CA 1
ATOM 1196 C C . ASP A 1 159 ? 7.394 -11.019 -46.526 1.00 51.00 159 ASP A C 1
ATOM 1198 O O . ASP A 1 159 ? 8.533 -10.544 -46.626 1.00 51.00 159 ASP A O 1
ATOM 1202 N N . PRO A 1 160 ? 6.902 -11.802 -47.513 1.00 50.78 160 PRO A N 1
ATOM 1203 C CA . PRO A 1 160 ? 7.649 -12.130 -48.733 1.00 50.78 160 PRO A CA 1
ATOM 1204 C C . PRO A 1 160 ? 7.920 -10.909 -49.633 1.00 50.78 160 PRO A C 1
ATOM 1206 O O . PRO A 1 160 ? 8.642 -11.019 -50.623 1.00 50.78 160 PRO A O 1
ATOM 1209 N N . GLY A 1 161 ? 7.334 -9.744 -49.328 1.00 51.31 161 GLY A N 1
ATOM 1210 C CA . GLY A 1 161 ? 7.367 -8.553 -50.182 1.00 51.31 161 GLY A CA 1
ATOM 1211 C C . GLY A 1 161 ? 8.560 -7.614 -49.975 1.00 51.31 161 GLY A C 1
ATOM 1212 O O . GLY A 1 161 ? 8.839 -6.794 -50.852 1.00 51.31 161 GLY A O 1
ATOM 1213 N N . SER A 1 162 ? 9.285 -7.716 -48.856 1.00 46.78 162 SER A N 1
ATOM 1214 C CA . SER A 1 162 ? 10.363 -6.763 -48.534 1.00 46.78 162 SER A CA 1
ATOM 1215 C C . SER A 1 162 ? 11.681 -7.086 -49.255 1.00 46.78 162 SER A C 1
ATOM 1217 O O . SER A 1 162 ? 12.328 -6.197 -49.810 1.00 46.78 162 SER A O 1
ATOM 1219 N N . ALA A 1 163 ? 12.023 -8.374 -49.392 1.00 48.44 163 ALA A N 1
ATOM 1220 C CA . ALA A 1 163 ? 13.258 -8.810 -50.056 1.00 48.44 163 ALA A CA 1
ATOM 1221 C C . ALA A 1 163 ? 13.284 -8.519 -51.573 1.00 48.44 163 ALA A C 1
ATOM 1223 O O . ALA A 1 163 ? 14.356 -8.383 -52.167 1.00 48.44 163 ALA A O 1
ATOM 1224 N N . SER A 1 164 ? 12.115 -8.395 -52.214 1.00 45.44 164 SER A N 1
ATOM 1225 C CA . SER A 1 164 ? 12.027 -8.115 -53.654 1.00 45.44 164 SER A CA 1
ATOM 1226 C C . SER A 1 164 ? 12.176 -6.627 -53.992 1.00 45.44 164 SER A C 1
ATOM 1228 O O . SER A 1 164 ? 12.584 -6.306 -55.108 1.00 45.44 164 SER A O 1
ATOM 1230 N N . LYS A 1 165 ? 11.880 -5.710 -53.058 1.00 49.34 165 LYS A N 1
ATOM 1231 C CA . LYS A 1 165 ? 12.024 -4.261 -53.294 1.00 49.34 165 LYS A CA 1
ATOM 1232 C C . LYS A 1 165 ? 13.477 -3.798 -53.209 1.00 49.34 165 LYS A C 1
ATOM 1234 O O . LYS A 1 165 ? 13.877 -2.941 -53.992 1.00 49.34 165 LYS A O 1
ATOM 1239 N N . GLU A 1 166 ? 14.280 -4.413 -52.343 1.00 50.56 166 GLU A N 1
ATOM 1240 C CA . GLU A 1 166 ? 15.705 -4.082 -52.205 1.00 50.56 166 GLU A CA 1
ATOM 1241 C C . GLU A 1 166 ? 16.524 -4.523 -53.434 1.00 50.56 166 GLU A C 1
ATOM 1243 O O . GLU A 1 166 ? 17.406 -3.798 -53.888 1.00 50.56 166 GLU A O 1
ATOM 1248 N N . LYS A 1 167 ? 16.157 -5.647 -54.073 1.00 48.34 167 LYS A N 1
ATOM 1249 C CA . LYS A 1 167 ? 16.785 -6.088 -55.333 1.00 48.34 167 LYS A CA 1
ATOM 1250 C C . LYS A 1 167 ? 16.388 -5.259 -56.561 1.00 48.34 167 LYS A C 1
ATOM 1252 O O . LYS A 1 167 ? 17.176 -5.189 -57.499 1.00 48.34 167 LYS A O 1
ATOM 1257 N N . LEU A 1 168 ? 15.209 -4.627 -56.574 1.00 48.34 168 LEU A N 1
ATOM 1258 C CA . LEU A 1 168 ? 14.758 -3.809 -57.712 1.00 48.34 168 LEU A CA 1
ATOM 1259 C C . LEU A 1 168 ? 15.316 -2.377 -57.706 1.00 48.34 168 LEU A C 1
ATOM 1261 O O . LEU A 1 168 ? 15.397 -1.760 -58.764 1.00 48.34 168 LEU A O 1
ATOM 1265 N N . LEU A 1 169 ? 15.711 -1.849 -56.545 1.00 52.44 169 LEU A N 1
ATOM 1266 C CA . LEU A 1 169 ? 16.266 -0.493 -56.416 1.00 52.44 169 LEU A CA 1
ATOM 1267 C C . LEU A 1 169 ? 17.797 -0.437 -56.586 1.00 52.44 169 LEU A C 1
ATOM 1269 O O . LEU A 1 169 ? 18.351 0.650 -56.714 1.00 52.44 169 LEU A O 1
ATOM 1273 N N . GLY A 1 170 ? 18.479 -1.589 -56.633 1.00 47.72 170 GLY A N 1
ATOM 1274 C CA . GLY A 1 170 ? 19.941 -1.692 -56.754 1.00 47.72 170 GLY A CA 1
ATOM 1275 C C . GLY A 1 170 ? 20.501 -1.835 -58.177 1.00 47.72 170 GLY A C 1
ATOM 1276 O O . GLY A 1 170 ? 21.708 -2.005 -58.325 1.00 47.72 170 GLY A O 1
ATOM 1277 N N . VAL A 1 171 ? 19.673 -1.793 -59.231 1.00 54.62 171 VAL A N 1
ATOM 1278 C CA . VAL A 1 171 ? 20.134 -1.989 -60.621 1.00 54.62 171 VAL A CA 1
ATOM 1279 C C . VAL A 1 171 ? 19.607 -0.888 -61.545 1.00 54.62 171 VAL A C 1
ATOM 1281 O O . VAL A 1 171 ? 18.592 -1.064 -62.214 1.00 54.62 171 VAL A O 1
ATOM 1284 N N . LYS A 1 172 ? 20.315 0.248 -61.609 1.00 40.53 172 LYS A N 1
ATOM 1285 C CA . LYS A 1 172 ? 20.367 1.132 -62.796 1.00 40.53 172 LYS A CA 1
ATOM 1286 C C . LYS A 1 172 ? 21.566 2.093 -62.689 1.00 40.53 172 LYS A C 1
ATOM 1288 O O . LYS A 1 172 ? 21.464 3.140 -62.069 1.00 40.53 172 LYS A O 1
ATOM 1293 N N . THR A 1 173 ? 22.773 1.583 -62.942 1.00 37.34 173 THR A N 1
ATOM 1294 C CA . THR A 1 173 ? 23.631 1.734 -64.150 1.00 37.34 173 THR A CA 1
ATOM 1295 C C . THR A 1 173 ? 24.641 2.890 -64.073 1.00 37.34 173 THR A C 1
ATOM 1297 O O . THR A 1 173 ? 24.232 4.013 -63.795 1.00 37.34 173 THR A O 1
ATOM 1300 N N . PRO A 1 174 ? 25.929 2.627 -64.376 1.00 45.44 174 PRO A N 1
ATOM 1301 C CA . PRO A 1 174 ? 26.975 3.633 -64.535 1.00 45.44 174 PRO A CA 1
ATOM 1302 C C . PRO A 1 174 ? 27.019 4.147 -65.982 1.00 45.44 174 PRO A C 1
ATOM 1304 O O . PRO A 1 174 ? 26.993 3.321 -66.891 1.00 45.44 174 PRO A O 1
ATOM 1307 N N . VAL A 1 175 ? 27.120 5.467 -66.173 1.00 39.81 175 VAL A N 1
ATOM 1308 C CA . VAL A 1 175 ? 27.984 6.165 -67.155 1.00 39.81 175 VAL A CA 1
ATOM 1309 C C . VAL A 1 175 ? 28.226 7.570 -66.617 1.00 39.81 175 VAL A C 1
ATOM 1311 O O . VAL A 1 175 ? 27.220 8.219 -66.254 1.00 39.81 175 VAL A O 1
#

Sequence (175 aa):
MEQNPILGFVAIAIAVICSGFAGVYFEKVLKSSSTSLWVRNIQMYLSGIAITLLGVYLTDGAQVMEKGFFFGYTPWVCFVIFLASVGGLYTSVVVKYTDNIMKGFSAAAAIVLSTIASVLLFGLQLTVTFLSGALLVCVSIYLYGLPKQDTSTLSRASDPGSASKEKLLGVKTPV

Foldseek 3Di:
DDDDVVVVVVVVVVVVVCLVVVQQVLLCVLVVDPDDLVVSVVVVVVVVVVVVVVVCCVPPVVVCVVQNPCHPDDVVNVVVVVVVVVVVVVSSVCCNVDNPVVSVLVVLQVVLVVVVVCCVPPVDDDDPVSVVSSVVSVVVVVVVPDDPDPPVVVVVVV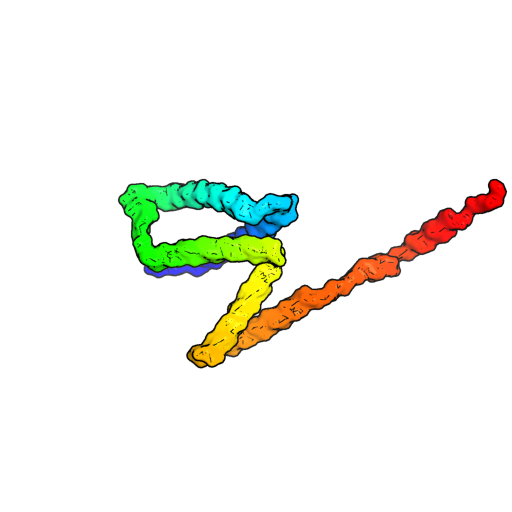DPPPVVVVVVVPDDDDD

Radius of gyration: 26.5 Å; chains: 1; bounding box: 55×45×88 Å

Organism: Silurus asotus (NCBI:txid30991)

Secondary structure (DSSP, 8-state):
----HHHHHHHHHHHHHHHHHHHHHHHHHHHTSS--HHHHHHHHHHHHHHHHHHHHHHHHHHHHHHH-TTTT--HHHHHHHHHHHHHHHHHHHHHHHS-HHHHHHHHHHHHHHHHHHHHHHH-PPPPHHHHHHHHHHHHHHHHHTSPPP-THHHHHHS-TTHHHHHHHHS-----

pLDDT: mean 85.9, std 16.46, range [37.34, 97.44]